Protein AF-A0AAU8EVS4-F1 (afdb_monomer_lite)

InterPro domains:
  IPR010093 SinI-like, DNA-binding domain [TIGR01764] (3-39)
  IPR041657 Helix-turn-helix domain, group 17 [PF12728] (1-40)

pLDDT: mean 71.19, std 12.37, range [49.34, 86.0]

Structure (mmCIF, N/CA/C/O backbone):
data_AF-A0AAU8EVS4-F1
#
_entry.id   AF-A0AAU8EVS4-F1
#
loop_
_atom_site.group_PDB
_atom_site.id
_atom_site.type_symbol
_atom_site.label_atom_id
_atom_site.label_alt_id
_atom_site.label_comp_id
_atom_site.label_asym_id
_atom_site.label_entity_id
_atom_site.label_seq_id
_atom_site.pdbx_PDB_ins_code
_atom_site.Cartn_x
_atom_site.Cartn_y
_atom_site.Cartn_z
_atom_site.occupancy
_atom_site.B_iso_or_equiv
_atom_site.auth_seq_id
_atom_sit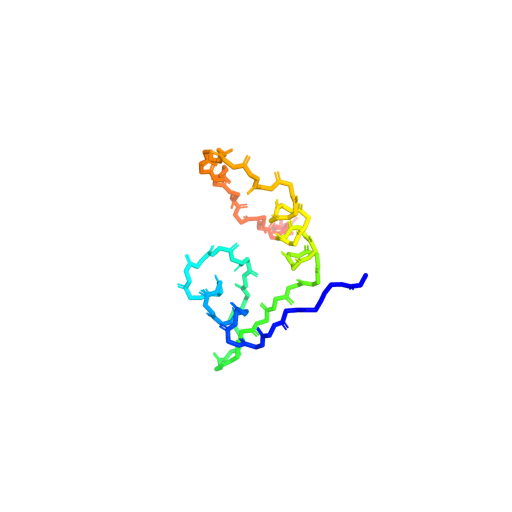e.auth_comp_id
_atom_site.auth_asym_id
_atom_site.auth_atom_id
_atom_site.pdbx_PDB_model_num
ATOM 1 N N . MET A 1 1 ? 5.440 -18.335 -8.409 1.00 50.69 1 MET A N 1
ATOM 2 C CA . MET A 1 1 ? 5.675 -17.982 -6.992 1.00 50.69 1 MET A CA 1
ATOM 3 C C . MET A 1 1 ? 6.687 -16.847 -6.933 1.00 50.69 1 MET A C 1
ATOM 5 O O . MET A 1 1 ? 7.872 -17.066 -7.149 1.00 50.69 1 MET A O 1
ATOM 9 N N . THR A 1 2 ? 6.221 -15.630 -6.701 1.00 62.66 2 THR A N 1
ATOM 10 C CA . THR A 1 2 ? 7.022 -14.397 -6.657 1.00 62.66 2 THR A CA 1
ATOM 11 C C . THR A 1 2 ? 6.900 -13.819 -5.255 1.00 62.66 2 THR A C 1
ATOM 13 O O . THR A 1 2 ? 5.796 -13.602 -4.766 1.00 62.66 2 THR A O 1
ATOM 16 N N . ARG A 1 3 ? 8.025 -13.632 -4.557 1.00 73.81 3 ARG A N 1
ATOM 17 C CA . ARG A 1 3 ? 8.035 -13.235 -3.142 1.00 73.81 3 ARG A CA 1
ATOM 18 C C . ARG A 1 3 ? 8.591 -11.827 -2.994 1.00 73.81 3 ARG A C 1
ATOM 20 O O . ARG A 1 3 ? 9.719 -11.563 -3.397 1.00 73.81 3 ARG A O 1
ATOM 27 N N . LEU A 1 4 ? 7.807 -10.940 -2.388 1.00 69.81 4 LEU A N 1
ATOM 28 C CA . LEU A 1 4 ? 8.223 -9.576 -2.069 1.00 69.81 4 LEU A CA 1
ATOM 29 C C . LEU A 1 4 ? 8.752 -9.491 -0.632 1.00 69.81 4 LEU A C 1
ATOM 31 O O . LEU A 1 4 ? 8.272 -10.169 0.280 1.00 69.81 4 LEU A O 1
ATOM 35 N N . SER A 1 5 ? 9.741 -8.627 -0.420 1.00 84.88 5 SER A N 1
ATOM 36 C CA . SER A 1 5 ? 10.277 -8.333 0.909 1.00 84.88 5 SER A CA 1
ATOM 37 C C . SER A 1 5 ? 9.316 -7.440 1.702 1.00 84.88 5 SER A C 1
ATOM 39 O O . SER A 1 5 ? 8.695 -6.529 1.158 1.00 84.88 5 SER A O 1
ATOM 41 N N . ARG A 1 6 ? 9.242 -7.639 3.024 1.00 80.31 6 ARG A N 1
ATOM 42 C CA . ARG A 1 6 ? 8.434 -6.819 3.956 1.00 80.31 6 ARG A CA 1
ATOM 43 C C . ARG A 1 6 ? 8.601 -5.292 3.786 1.00 80.31 6 ARG A C 1
ATOM 45 O O . ARG A 1 6 ? 7.578 -4.612 3.789 1.00 80.31 6 ARG A O 1
ATOM 52 N N . PRO A 1 7 ? 9.814 -4.721 3.623 1.00 86.00 7 PRO A N 1
ATOM 53 C CA . PRO A 1 7 ? 9.977 -3.283 3.374 1.00 86.00 7 PRO A CA 1
ATOM 54 C C . PRO A 1 7 ? 9.372 -2.821 2.045 1.00 86.00 7 PRO A C 1
ATOM 56 O O . PRO A 1 7 ? 8.829 -1.722 1.980 1.00 86.00 7 PRO A O 1
ATOM 59 N N . THR A 1 8 ? 9.423 -3.662 1.008 1.00 85.62 8 THR A N 1
ATOM 60 C CA . THR A 1 8 ? 8.800 -3.385 -0.292 1.00 85.62 8 THR A CA 1
ATOM 61 C C . THR A 1 8 ? 7.291 -3.317 -0.134 1.00 85.62 8 THR A C 1
ATOM 63 O O . THR A 1 8 ? 6.688 -2.317 -0.500 1.00 85.62 8 THR A O 1
ATOM 66 N N . VAL A 1 9 ? 6.696 -4.311 0.529 1.00 80.75 9 VAL A N 1
ATOM 67 C CA . VAL A 1 9 ? 5.257 -4.312 0.831 1.00 80.75 9 VAL A CA 1
ATOM 68 C C . VAL A 1 9 ? 4.871 -3.076 1.648 1.00 80.75 9 VAL A C 1
ATOM 70 O O . VAL A 1 9 ? 3.889 -2.411 1.340 1.00 80.75 9 VAL A O 1
ATOM 73 N N . TYR A 1 10 ? 5.673 -2.709 2.651 1.00 84.38 10 TYR A N 1
ATOM 74 C CA . TYR A 1 10 ? 5.419 -1.524 3.470 1.00 84.38 10 TYR A CA 1
ATOM 75 C C . TYR A 1 10 ? 5.495 -0.210 2.682 1.00 84.38 10 TYR A C 1
ATOM 77 O O . TYR A 1 10 ? 4.706 0.704 2.924 1.00 84.38 10 TYR A O 1
ATOM 85 N N . ARG A 1 11 ? 6.435 -0.105 1.737 1.00 82.81 11 ARG A N 1
ATOM 86 C CA . ARG A 1 11 ? 6.540 1.047 0.836 1.00 82.81 11 ARG A CA 1
ATOM 87 C C . ARG A 1 11 ? 5.298 1.167 -0.037 1.00 82.81 11 ARG A C 1
ATOM 89 O O . ARG A 1 11 ? 4.723 2.245 -0.050 1.00 82.81 11 ARG A O 1
ATOM 96 N N . LEU A 1 12 ? 4.859 0.075 -0.656 1.00 82.69 12 LEU A N 1
ATOM 97 C CA . LEU A 1 12 ? 3.685 0.054 -1.537 1.00 82.69 12 LEU A CA 1
ATOM 98 C C . LEU A 1 12 ? 2.383 0.361 -0.788 1.00 82.69 12 LEU A C 1
ATOM 100 O O . LEU A 1 12 ? 1.532 1.102 -1.270 1.00 82.69 12 LEU A O 1
ATOM 104 N N . LEU A 1 13 ? 2.274 -0.134 0.446 1.00 82.62 13 LEU A N 1
ATOM 105 C CA . LEU A 1 13 ? 1.205 0.226 1.376 1.00 82.62 13 LEU A CA 1
ATOM 106 C C . LEU A 1 13 ? 1.176 1.725 1.678 1.00 82.62 13 LEU A C 1
ATOM 108 O O . LEU A 1 13 ? 0.113 2.339 1.711 1.00 82.62 13 LEU A O 1
ATOM 112 N N . ARG A 1 14 ? 2.347 2.316 1.941 1.00 79.56 14 ARG A N 1
ATOM 113 C CA . ARG A 1 14 ? 2.458 3.732 2.307 1.00 79.56 14 ARG A CA 1
ATOM 114 C C . ARG A 1 14 ? 2.266 4.660 1.103 1.00 79.56 14 ARG A C 1
ATOM 116 O O . ARG A 1 14 ? 1.777 5.766 1.299 1.00 79.56 14 ARG A O 1
ATOM 123 N N . THR A 1 15 ? 2.646 4.240 -0.105 1.00 79.38 15 THR A N 1
ATOM 124 C CA . THR A 1 15 ? 2.435 5.008 -1.346 1.00 79.38 15 THR A CA 1
ATOM 125 C C . THR A 1 15 ? 1.020 4.867 -1.904 1.00 79.38 15 THR A C 1
ATOM 127 O O . THR A 1 15 ? 0.666 5.605 -2.815 1.00 79.38 15 THR A O 1
ATOM 130 N N . GLY A 1 16 ? 0.204 3.960 -1.351 1.00 79.44 16 GLY A N 1
ATOM 131 C CA . GLY A 1 16 ? -1.155 3.697 -1.831 1.00 79.44 16 GLY A CA 1
ATOM 132 C C . GLY A 1 16 ? -1.198 2.870 -3.117 1.00 79.44 16 GLY A C 1
ATOM 133 O O . GLY A 1 16 ? -2.244 2.763 -3.742 1.00 79.44 16 GLY A O 1
ATOM 134 N N . GLU A 1 17 ? -0.069 2.282 -3.508 1.00 79.69 17 GLU A N 1
ATOM 135 C CA . GLU A 1 17 ? 0.064 1.484 -4.730 1.00 79.69 17 GLU A CA 1
ATOM 136 C C . GLU A 1 17 ? -0.469 0.055 -4.543 1.00 79.69 17 GLU A C 1
ATOM 138 O O . GLU A 1 17 ? -0.799 -0.624 -5.511 1.00 79.69 17 GLU A O 1
ATOM 143 N N . LEU A 1 18 ? -0.582 -0.387 -3.284 1.00 81.00 18 LEU A N 1
ATOM 144 C CA . LEU A 1 18 ? -1.145 -1.678 -2.907 1.00 81.00 18 LEU A CA 1
ATOM 145 C C . LEU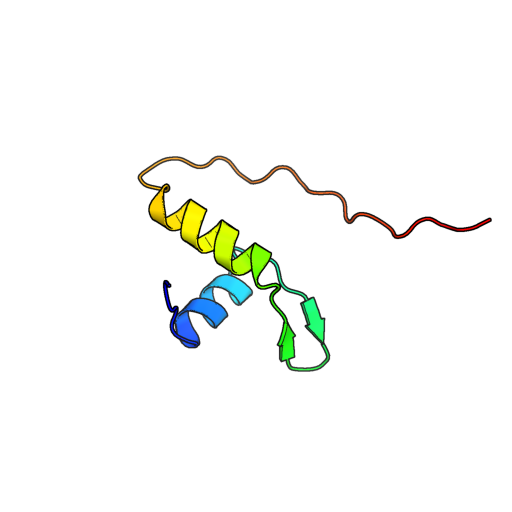 A 1 18 ? -2.446 -1.486 -2.105 1.00 81.00 18 LEU A C 1
ATOM 147 O O . LEU A 1 18 ? -2.403 -0.867 -1.031 1.00 81.00 18 LEU A O 1
ATOM 151 N N . PRO A 1 19 ? -3.582 -2.044 -2.566 1.00 78.12 19 PRO A N 1
ATOM 152 C CA . PRO A 1 19 ? -4.839 -2.001 -1.828 1.00 78.12 19 PRO A CA 1
ATOM 153 C C . PRO A 1 19 ? -4.669 -2.640 -0.450 1.00 78.12 19 PRO A C 1
ATOM 155 O O . PRO A 1 19 ? -4.185 -3.765 -0.330 1.00 78.12 19 PRO A O 1
ATOM 158 N N . SER A 1 20 ? -5.052 -1.936 0.616 1.00 82.44 20 SER A N 1
ATOM 159 C CA . SER A 1 20 ? -4.909 -2.475 1.966 1.00 82.44 20 SER A CA 1
ATOM 160 C C . SER A 1 20 ? -5.958 -1.998 2.944 1.00 82.44 20 SER A C 1
ATOM 162 O O . SER A 1 20 ? -6.436 -0.867 2.884 1.00 82.44 20 SER A O 1
ATOM 164 N N . LEU A 1 21 ? -6.267 -2.877 3.894 1.00 80.81 21 LEU A N 1
ATOM 165 C CA . LEU A 1 21 ? -7.168 -2.609 4.997 1.00 80.81 21 LEU A CA 1
ATOM 166 C C . LEU A 1 21 ? -6.379 -2.410 6.291 1.00 80.81 21 LEU A C 1
ATOM 168 O O . LEU A 1 21 ? -5.511 -3.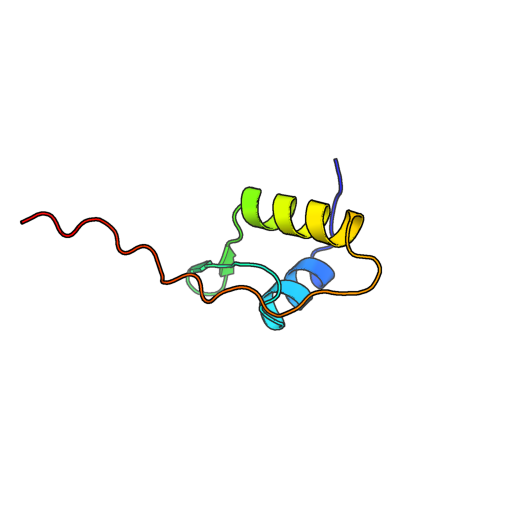209 6.651 1.00 80.81 21 LEU A O 1
ATOM 172 N N . ARG A 1 22 ? -6.704 -1.356 7.035 1.00 79.00 22 ARG A N 1
ATOM 173 C CA . ARG A 1 22 ? -6.143 -1.113 8.367 1.00 79.00 22 ARG A CA 1
ATOM 174 C C . ARG A 1 22 ? -6.961 -1.849 9.417 1.00 79.00 22 ARG A C 1
ATOM 176 O O . ARG A 1 22 ? -8.122 -1.534 9.636 1.00 79.00 22 ARG A O 1
ATOM 183 N N . PHE A 1 23 ? -6.320 -2.790 10.100 1.00 73.62 23 PHE A N 1
ATOM 184 C CA . PHE A 1 23 ? -6.864 -3.482 11.264 1.00 73.62 23 PHE A CA 1
ATOM 185 C C . PHE A 1 23 ? -6.019 -3.117 12.486 1.00 73.62 23 PHE A C 1
ATOM 187 O O . PHE A 1 23 ? -4.925 -3.650 12.700 1.00 73.62 23 PHE A O 1
ATOM 194 N N . GLY A 1 24 ? -6.500 -2.151 13.270 1.00 82.88 24 GLY A N 1
ATOM 195 C CA . GLY A 1 24 ? -5.751 -1.591 14.394 1.00 82.88 24 GLY A CA 1
ATOM 196 C C . GLY A 1 24 ? -4.406 -1.006 13.945 1.00 82.88 24 GLY A C 1
ATOM 197 O O . GLY A 1 24 ? -4.353 -0.089 13.128 1.00 82.88 24 GLY A O 1
ATOM 198 N N . ARG A 1 25 ? -3.299 -1.548 14.469 1.00 81.75 25 ARG A N 1
ATOM 199 C CA . ARG A 1 25 ? -1.924 -1.121 14.127 1.00 81.75 25 ARG A CA 1
ATOM 200 C C . ARG A 1 25 ? -1.321 -1.894 12.950 1.00 81.75 25 ARG A C 1
ATOM 202 O O . ARG A 1 25 ? -0.184 -1.622 12.566 1.00 81.75 25 ARG A O 1
ATOM 209 N N . SER A 1 26 ? -2.055 -2.848 12.385 1.00 79.38 26 SER A N 1
ATOM 210 C CA . SER A 1 26 ? -1.594 -3.696 11.290 1.00 79.38 26 SER A CA 1
ATOM 211 C C . SER A 1 26 ? -2.299 -3.348 9.986 1.00 79.38 26 SER A C 1
ATOM 213 O O . SER A 1 26 ? -3.459 -2.944 9.964 1.00 79.38 26 SER A O 1
ATOM 215 N N . TYR A 1 27 ? -1.582 -3.538 8.887 1.00 82.88 27 TYR A N 1
ATOM 216 C CA . TYR A 1 27 ? -2.143 -3.495 7.547 1.00 82.88 27 TYR A CA 1
ATOM 217 C C . TYR A 1 27 ? -2.382 -4.926 7.078 1.00 82.88 27 TYR A C 1
ATOM 219 O O . TYR A 1 27 ? -1.526 -5.797 7.254 1.00 82.88 27 TYR A O 1
ATOM 227 N N . ARG A 1 28 ? -3.556 -5.165 6.511 1.00 84.69 28 ARG A N 1
ATOM 228 C CA . ARG A 1 28 ? -3.945 -6.408 5.858 1.00 84.69 28 ARG A CA 1
ATOM 229 C C . ARG A 1 28 ? -4.042 -6.135 4.369 1.00 84.69 28 ARG A C 1
ATOM 231 O O . ARG A 1 28 ? -4.580 -5.115 3.958 1.00 84.69 28 ARG A O 1
ATOM 238 N N . VAL A 1 29 ? -3.494 -7.045 3.587 1.00 79.38 29 VAL A N 1
ATOM 239 C CA . VAL A 1 29 ? -3.513 -6.998 2.130 1.00 79.38 29 VAL A CA 1
ATOM 240 C C . VAL A 1 29 ? -4.100 -8.325 1.690 1.00 79.38 29 VAL A C 1
ATOM 242 O O . VAL A 1 29 ? -3.744 -9.357 2.266 1.00 79.38 29 VAL A O 1
ATOM 245 N N . THR A 1 30 ? -5.028 -8.298 0.742 1.00 83.69 30 THR A N 1
ATOM 246 C CA . THR A 1 30 ? -5.565 -9.520 0.144 1.00 83.69 30 THR A CA 1
ATOM 247 C C . THR A 1 30 ? -4.521 -10.140 -0.780 1.00 83.69 30 THR A C 1
ATOM 249 O O . THR A 1 30 ? -3.707 -9.432 -1.371 1.00 83.69 30 THR A O 1
ATOM 252 N N . GLU A 1 31 ? -4.515 -11.467 -0.898 1.00 81.69 31 GLU A N 1
ATOM 253 C CA . GLU A 1 31 ? -3.580 -12.145 -1.806 1.00 81.69 31 GLU A CA 1
ATOM 254 C C . GLU A 1 31 ? -3.814 -11.729 -3.261 1.00 81.69 31 GLU A C 1
ATOM 256 O O . GLU A 1 31 ? -2.850 -11.485 -3.974 1.00 81.69 31 GLU A O 1
ATOM 261 N N . GLU A 1 32 ? -5.072 -11.522 -3.652 1.00 79.12 32 GLU A N 1
ATOM 262 C CA . GLU A 1 32 ? -5.465 -11.026 -4.976 1.00 79.12 32 GLU A CA 1
ATOM 263 C C . GLU A 1 32 ? -4.860 -9.649 -5.288 1.00 79.12 32 GLU A C 1
ATOM 265 O O . GLU A 1 32 ? -4.262 -9.463 -6.338 1.00 79.12 32 GLU A O 1
ATOM 270 N N . ALA A 1 33 ? -4.883 -8.710 -4.335 1.00 79.88 33 ALA A N 1
ATOM 271 C CA . ALA A 1 33 ? -4.269 -7.392 -4.507 1.00 79.88 33 ALA A CA 1
ATOM 272 C C . ALA A 1 33 ? -2.740 -7.462 -4.674 1.00 79.88 33 ALA A C 1
ATOM 274 O O . ALA A 1 33 ? -2.141 -6.639 -5.369 1.00 79.88 33 ALA A O 1
ATOM 275 N N . VAL A 1 34 ? -2.091 -8.430 -4.020 1.00 81.75 34 VAL A N 1
ATOM 276 C CA . VAL A 1 34 ? -0.655 -8.685 -4.199 1.00 81.75 34 VAL A CA 1
ATOM 277 C C . VAL A 1 34 ? -0.389 -9.324 -5.556 1.00 81.75 34 VAL A C 1
ATOM 279 O O . VAL A 1 34 ? 0.568 -8.934 -6.223 1.00 81.75 34 VAL A O 1
ATOM 282 N N . ASP A 1 35 ? -1.215 -10.286 -5.958 1.00 82.75 35 ASP A N 1
ATOM 283 C CA . ASP A 1 35 ? -1.081 -10.993 -7.228 1.00 82.75 35 ASP A CA 1
ATOM 284 C C . ASP A 1 35 ? -1.284 -10.045 -8.412 1.00 82.75 35 ASP A C 1
ATOM 286 O O . ASP A 1 35 ? -0.404 -9.945 -9.264 1.00 82.75 35 ASP A O 1
ATOM 290 N N . GLU A 1 36 ? -2.340 -9.229 -8.389 1.00 79.62 36 GLU A N 1
ATOM 291 C CA . GLU A 1 36 ? -2.579 -8.176 -9.376 1.00 79.62 36 GLU A CA 1
ATOM 292 C C . GLU A 1 36 ? -1.427 -7.176 -9.434 1.00 79.62 36 GLU A C 1
ATOM 294 O O . GLU A 1 36 ? -0.987 -6.798 -10.519 1.00 79.62 36 GLU A O 1
ATOM 299 N N . TYR A 1 37 ? -0.900 -6.757 -8.280 1.00 79.19 37 TYR A N 1
ATOM 300 C CA . TYR A 1 37 ? 0.239 -5.847 -8.233 1.00 79.19 37 TYR A CA 1
ATOM 301 C C . TYR A 1 37 ? 1.489 -6.465 -8.866 1.00 79.19 37 TYR A C 1
ATOM 303 O O . TYR A 1 37 ? 2.199 -5.797 -9.619 1.00 79.19 37 TYR A O 1
ATOM 311 N N . ILE A 1 38 ? 1.769 -7.740 -8.592 1.00 80.56 38 ILE A N 1
ATOM 312 C CA . ILE A 1 38 ? 2.922 -8.433 -9.169 1.00 80.56 38 ILE A CA 1
ATOM 313 C C . ILE A 1 38 ? 2.713 -8.686 -10.665 1.00 80.56 38 ILE A C 1
ATOM 315 O O . ILE A 1 38 ? 3.640 -8.463 -11.441 1.00 80.56 38 ILE A O 1
ATOM 319 N N . ALA A 1 39 ? 1.518 -9.104 -11.080 1.00 80.50 39 ALA A N 1
ATOM 320 C CA . ALA A 1 39 ? 1.154 -9.301 -12.479 1.00 80.50 39 ALA A CA 1
ATOM 321 C C . ALA A 1 39 ? 1.263 -7.987 -13.264 1.00 80.50 39 ALA A C 1
ATOM 323 O O . ALA A 1 39 ? 1.855 -7.948 -14.345 1.00 80.50 39 ALA A O 1
ATOM 324 N N . ARG A 1 40 ? 0.787 -6.887 -12.669 1.00 71.69 40 ARG A N 1
ATOM 325 C CA . ARG A 1 40 ? 0.946 -5.527 -13.181 1.00 71.69 40 ARG A CA 1
ATOM 326 C C . ARG A 1 40 ? 2.422 -5.180 -13.268 1.00 71.69 40 ARG A C 1
ATOM 328 O O . ARG A 1 40 ? 2.865 -4.924 -14.370 1.00 71.69 40 ARG A O 1
ATOM 335 N N . ALA A 1 41 ? 3.206 -5.252 -12.193 1.00 73.31 41 ALA A N 1
ATOM 336 C CA . ALA A 1 41 ? 4.637 -4.924 -12.196 1.00 73.31 41 ALA A CA 1
ATOM 337 C C . ALA A 1 41 ? 5.469 -5.779 -13.174 1.00 73.31 41 ALA A C 1
ATOM 339 O O . ALA A 1 41 ? 6.422 -5.276 -13.768 1.00 73.31 41 ALA A O 1
ATOM 340 N N . ALA A 1 42 ? 5.095 -7.043 -13.383 1.00 71.00 42 ALA A N 1
ATOM 341 C CA . ALA A 1 42 ? 5.702 -7.917 -14.383 1.00 71.00 42 ALA A CA 1
ATOM 342 C C . ALA A 1 42 ? 5.346 -7.501 -15.824 1.00 71.00 42 ALA A C 1
ATOM 344 O O . ALA A 1 42 ? 6.161 -7.682 -16.727 1.00 71.00 42 ALA A O 1
ATOM 345 N N . GLY A 1 43 ? 4.166 -6.909 -16.035 1.00 63.75 43 GLY A N 1
ATOM 346 C CA . GLY A 1 43 ? 3.748 -6.300 -17.303 1.00 63.75 43 GLY A CA 1
ATOM 347 C C . GLY A 1 43 ? 4.092 -4.808 -17.453 1.00 63.75 43 GLY A C 1
ATOM 348 O O . GLY A 1 43 ? 4.029 -4.278 -18.561 1.00 63.75 43 GLY A O 1
ATOM 349 N N . HIS A 1 44 ? 4.460 -4.109 -16.371 1.00 53.28 44 HIS A N 1
ATOM 350 C CA . HIS A 1 44 ? 4.562 -2.649 -16.315 1.00 53.28 44 HIS A CA 1
ATOM 351 C C . HIS A 1 44 ? 5.954 -2.128 -16.676 1.00 53.28 44 HIS A C 1
ATOM 353 O O . HIS A 1 44 ? 6.669 -1.531 -15.872 1.00 53.28 44 HIS A O 1
ATOM 359 N N . ASN A 1 45 ? 6.315 -2.302 -17.944 1.00 54.31 45 ASN A N 1
ATOM 360 C CA . ASN A 1 45 ? 7.304 -1.459 -18.599 1.00 54.31 45 ASN A CA 1
ATOM 361 C C . ASN A 1 45 ? 6.558 -0.337 -19.363 1.00 54.31 45 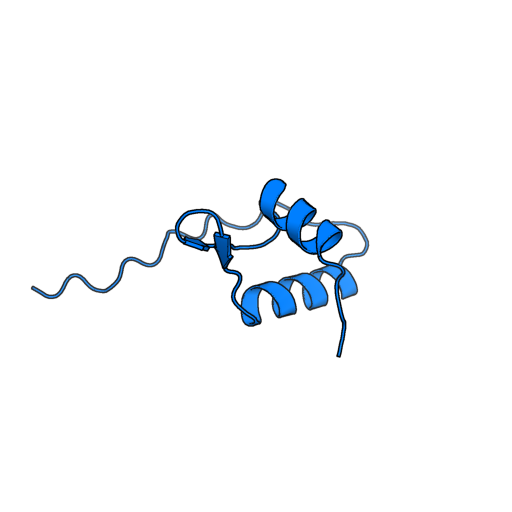ASN A C 1
ATOM 363 O O . ASN A 1 45 ? 6.003 -0.580 -20.430 1.00 54.31 45 ASN A O 1
ATOM 367 N N . ARG A 1 46 ? 6.588 0.883 -18.788 1.00 50.28 46 ARG A N 1
ATOM 368 C CA . ARG A 1 46 ? 6.501 2.240 -19.396 1.00 50.28 46 ARG A CA 1
ATOM 369 C C . ARG A 1 46 ? 5.239 3.119 -19.441 1.00 50.28 46 ARG A C 1
ATOM 371 O O . ARG A 1 46 ? 5.465 4.298 -19.669 1.00 50.28 46 ARG A O 1
ATOM 378 N N . ASN A 1 47 ? 3.995 2.714 -19.186 1.00 51.12 47 ASN A N 1
ATOM 379 C CA . ASN A 1 47 ? 2.879 3.691 -19.184 1.00 51.12 47 ASN A CA 1
ATOM 380 C C . ASN A 1 47 ? 1.660 3.176 -18.408 1.00 51.12 47 ASN A C 1
ATOM 382 O O . ASN A 1 47 ? 0.953 2.308 -18.921 1.00 51.12 47 ASN A O 1
ATOM 386 N N . GLN A 1 48 ? 1.348 3.739 -17.236 1.00 55.69 48 GLN A N 1
ATOM 387 C CA . GLN A 1 48 ? -0.012 3.654 -16.696 1.00 55.69 48 GLN A CA 1
ATOM 388 C C . GLN A 1 48 ? -0.593 5.031 -16.436 1.00 55.69 48 GLN A C 1
ATOM 390 O O . GLN A 1 48 ? -0.014 5.774 -15.644 1.00 55.69 48 GLN A O 1
ATOM 395 N N . PRO A 1 49 ? -1.755 5.338 -17.033 1.00 54.25 49 PRO A N 1
ATOM 396 C CA . PRO A 1 49 ? -2.665 6.302 -16.453 1.00 54.25 49 PRO A CA 1
ATOM 397 C C . PRO A 1 49 ? -3.278 5.731 -15.164 1.00 54.25 49 PRO A C 1
ATOM 399 O O . PRO A 1 49 ? -3.271 4.522 -14.902 1.00 54.25 49 PRO A O 1
ATOM 402 N N . ASP A 1 50 ? -3.749 6.651 -14.344 1.00 49.34 50 ASP A N 1
ATOM 403 C CA . ASP A 1 50 ? -4.270 6.492 -12.988 1.00 49.34 50 ASP A CA 1
ATOM 404 C C . ASP A 1 50 ? -5.400 5.441 -12.936 1.00 49.34 50 ASP A C 1
ATOM 406 O O . ASP A 1 50 ? -6.181 5.329 -13.885 1.00 49.34 50 ASP A O 1
ATOM 410 N N . PRO A 1 51 ? -5.527 4.643 -11.856 1.00 58.41 51 PRO A N 1
ATOM 411 C CA . PRO A 1 51 ? -6.622 3.684 -11.751 1.00 58.41 51 PRO A CA 1
ATOM 412 C C . PRO A 1 51 ? -7.979 4.414 -11.712 1.00 58.41 51 PRO A C 1
ATOM 414 O O . PRO A 1 51 ? -8.087 5.448 -11.045 1.00 58.41 51 PRO A O 1
ATOM 417 N N . PRO A 1 52 ? -9.036 3.883 -12.362 1.00 50.31 52 PRO A N 1
ATOM 418 C CA . PRO A 1 52 ? -10.374 4.435 -12.204 1.00 50.31 52 PRO A CA 1
ATOM 419 C C . PRO A 1 52 ? -10.758 4.335 -10.729 1.00 50.31 52 PRO A C 1
ATOM 421 O O . PRO A 1 52 ? -10.565 3.285 -10.109 1.00 50.31 52 PRO A O 1
ATOM 424 N N . SER A 1 53 ? -11.267 5.435 -10.167 1.00 53.38 53 SER A N 1
ATOM 425 C CA . SER A 1 53 ? -11.813 5.493 -8.813 1.00 53.38 53 SER A CA 1
ATOM 426 C C . SER A 1 53 ? -12.806 4.349 -8.621 1.00 53.38 53 SER A C 1
ATOM 428 O O . SER A 1 53 ? -13.965 4.442 -9.013 1.00 53.38 53 SER A O 1
ATOM 430 N N . THR A 1 54 ? -12.341 3.240 -8.048 1.00 53.59 54 THR A N 1
ATOM 431 C CA . THR A 1 54 ? -13.211 2.144 -7.646 1.00 53.59 54 THR A CA 1
ATOM 432 C C . THR A 1 54 ? -13.948 2.643 -6.420 1.00 53.59 54 THR A C 1
ATOM 434 O O . THR A 1 54 ? -13.406 2.686 -5.315 1.00 53.59 54 THR A O 1
ATOM 437 N N . THR A 1 55 ? -15.170 3.115 -6.660 1.00 56.25 55 THR A N 1
ATOM 438 C CA . THR A 1 55 ? -16.214 3.291 -5.656 1.00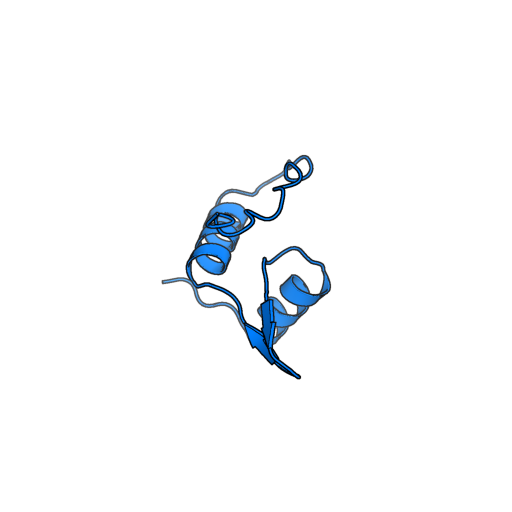 56.25 55 THR A CA 1
ATOM 439 C C . THR A 1 55 ? -16.142 2.114 -4.685 1.00 56.25 55 THR A C 1
ATOM 441 O O . THR A 1 55 ? -16.156 0.970 -5.147 1.00 56.25 55 THR A O 1
ATOM 444 N N . PRO A 1 56 ? -16.038 2.342 -3.364 1.00 54.47 56 PRO A N 1
ATOM 445 C CA . PRO A 1 56 ? -16.109 1.244 -2.415 1.00 54.47 56 PRO A CA 1
ATOM 446 C C . PRO A 1 56 ? -17.442 0.533 -2.647 1.00 54.47 56 PRO A C 1
ATOM 448 O O . PRO A 1 56 ? -18.496 1.148 -2.494 1.00 54.47 56 PRO A O 1
ATOM 451 N N . MET A 1 57 ? -17.398 -0.735 -3.070 1.00 56.69 57 MET A N 1
ATOM 452 C CA . MET A 1 57 ? -18.572 -1.604 -3.092 1.00 56.69 57 MET A C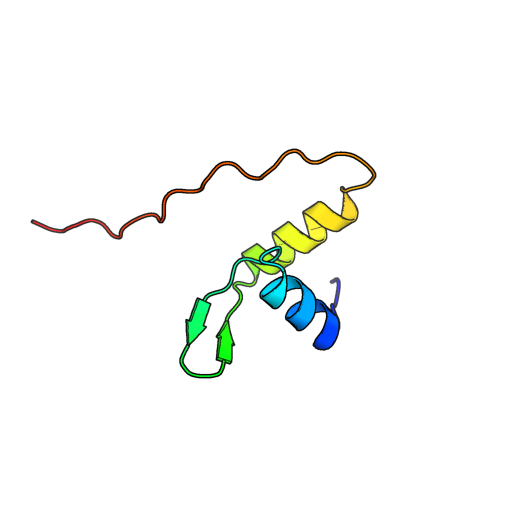A 1
ATOM 453 C C . MET A 1 57 ? -19.135 -1.620 -1.670 1.00 56.69 57 MET A C 1
ATOM 455 O O . MET A 1 57 ? -18.588 -2.273 -0.781 1.00 56.69 57 MET A O 1
ATOM 459 N N . GLN A 1 58 ? -20.185 -0.832 -1.440 1.00 59.78 58 GLN A N 1
ATOM 460 C CA . GLN A 1 58 ? -20.969 -0.922 -0.223 1.00 59.78 58 GLN A CA 1
ATOM 461 C C . GLN A 1 58 ? -21.583 -2.328 -0.174 1.00 59.78 58 GLN A C 1
ATOM 463 O O . GLN A 1 58 ? -22.070 -2.804 -1.205 1.00 59.78 58 GLN A O 1
ATOM 468 N N . PRO A 1 59 ? -21.557 -3.015 0.982 1.00 63.62 59 PRO A N 1
ATOM 469 C CA . PRO A 1 59 ? -22.357 -4.221 1.145 1.00 63.62 59 PRO A CA 1
ATOM 470 C C . PRO A 1 59 ? -23.836 -3.863 0.913 1.00 63.62 59 PRO A C 1
ATOM 472 O O . PRO A 1 59 ? -24.225 -2.722 1.187 1.00 63.62 59 PRO A O 1
ATOM 475 N N . PRO A 1 60 ? -24.653 -4.789 0.379 1.00 63.53 60 PRO A N 1
ATOM 476 C CA . PRO A 1 60 ? -26.050 -4.501 0.094 1.00 63.53 60 PRO A CA 1
ATOM 477 C C . PRO A 1 60 ? -26.731 -4.041 1.385 1.00 63.53 60 PRO A C 1
ATOM 479 O O . PRO A 1 60 ? -26.716 -4.749 2.389 1.00 63.53 60 PRO A O 1
ATOM 482 N N . HIS A 1 61 ? -27.285 -2.828 1.367 1.00 55.06 61 HIS A N 1
ATOM 483 C CA . HIS A 1 61 ? -28.225 -2.392 2.388 1.00 55.06 61 HIS A CA 1
ATOM 484 C C . HIS A 1 61 ? -29.461 -3.280 2.254 1.00 55.06 61 HIS A C 1
ATOM 486 O O . HIS A 1 61 ? -30.286 -3.078 1.365 1.00 55.06 61 HIS A O 1
ATOM 492 N N . GLU A 1 62 ? -29.537 -4.299 3.102 1.00 55.09 62 GLU A N 1
ATOM 493 C CA . GLU A 1 62 ? -30.750 -5.071 3.323 1.00 55.09 62 GLU A CA 1
ATOM 494 C C . GLU A 1 62 ? -31.790 -4.120 3.943 1.00 55.09 62 GLU A C 1
ATOM 496 O O . GLU A 1 62 ? -31.583 -3.598 5.042 1.00 55.09 62 GLU A O 1
ATOM 501 N N . PHE A 1 63 ? -32.863 -3.846 3.199 1.00 57.06 63 PHE A N 1
ATOM 502 C CA . PHE A 1 63 ? -34.136 -3.326 3.702 1.00 57.06 63 PHE A CA 1
ATOM 503 C C . PHE A 1 63 ? -35.207 -4.382 3.448 1.00 57.06 63 PHE A C 1
ATOM 505 O O . PHE A 1 63 ? -35.179 -4.978 2.345 1.00 57.06 63 PHE A O 1
#

Sequence (63 aa):
MTRLSRPTVYRLLRTGELPSLRFGRSYRVTEEAVDEYIARAAGHNRNQPDPPSTTPMQPPHEF

Radius of gyration: 14.12 Å; chains: 1; bounding box: 44×24×34 Å

Organism: NCBI:txid2839623

Secondary structure (DSSP, 8-state):
-----HHHHHHHHHHT-S--EEETTEEE--HHHHHHHHHHHHH-SS--PPPP-----PPP---

Foldseek 3Di:
DDDDDPVVVVVCVVVVVFDWDDDDPDIDGDPVSVVVSVVCVVVDDDDDDDDPPPDPPDDDPDD